Protein AF-A0A0E9LQ39-F1 (afdb_monomer_lite)

Radius of gyration: 13.95 Å; chains: 1; bounding box: 35×28×38 Å

pLDDT: mean 94.81, std 2.95, range [77.19, 97.75]

Sequence (91 aa):
MILVELKGTNIEHAAGQLAATKYNRPEYQEIKGLINANASGQLTELAFIISSAMPSRTVTRRLEDQNNIRIKGILHSTATTPIPDLRSNLR

Foldseek 3Di:
DEAEAEEEAPCLCRLQVSLCLVPPNVVSVVVVVVDVVPDPDDDDYAYEYEYQDDDDPVSQVVSCVVSVHDHLYYHYDDPPGDGDDCVVSPD

Organism: NCBI:txid1236989

Secondary structure (DSSP, 8-state):
-EEEEEESS--TTHHHHHHHHHHH-HHHHHHHHHHHHHSSS----EEEEEES----HHHHHHHHHHHT---SEEEE--TTSPPPPGGGG--

Structure (mmCIF, N/CA/C/O backbone):
data_AF-A0A0E9LQ39-F1
#
_entry.id   AF-A0A0E9LQ39-F1
#
loop_
_atom_site.group_PDB
_atom_site.id
_atom_site.type_symbol
_atom_site.label_atom_id
_atom_site.label_alt_id
_atom_site.label_comp_id
_atom_site.label_asym_id
_atom_site.label_entity_id
_atom_site.label_seq_id
_atom_site.pdbx_PDB_ins_code
_atom_site.Cartn_x
_atom_site.Cartn_y
_atom_site.Cartn_z
_atom_site.occupancy
_atom_site.B_iso_or_equiv
_atom_site.auth_seq_id
_atom_site.auth_comp_id
_atom_site.auth_asym_id
_atom_site.auth_atom_id
_atom_site.pdbx_PDB_model_num
ATOM 1 N N . MET A 1 1 ? -10.112 -0.754 6.234 1.00 92.00 1 MET A N 1
ATOM 2 C CA . MET A 1 1 ? -9.796 0.356 5.312 1.00 92.00 1 MET A CA 1
ATOM 3 C C . MET A 1 1 ? -8.585 -0.020 4.476 1.00 92.00 1 MET A C 1
ATOM 5 O O . MET A 1 1 ? -7.676 -0.649 5.008 1.00 92.00 1 MET A O 1
ATOM 9 N N . ILE A 1 2 ? -8.588 0.304 3.183 1.00 95.25 2 ILE A N 1
ATOM 10 C CA . ILE A 1 2 ? -7.499 -0.047 2.265 1.00 95.25 2 ILE A CA 1
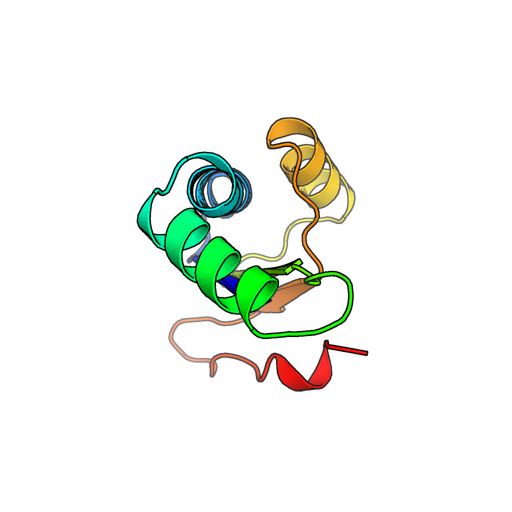ATOM 11 C C . ILE A 1 2 ? -6.925 1.242 1.677 1.00 95.25 2 ILE A C 1
ATOM 13 O O . ILE A 1 2 ? -7.669 2.044 1.119 1.00 95.25 2 ILE A O 1
ATOM 17 N N . LEU A 1 3 ? -5.614 1.419 1.807 1.00 96.56 3 LEU A N 1
ATOM 18 C CA . LEU A 1 3 ? -4.830 2.443 1.129 1.00 96.56 3 LEU A CA 1
ATOM 19 C C . LEU A 1 3 ? -4.171 1.826 -0.103 1.00 96.56 3 LEU A C 1
ATOM 21 O O . LEU A 1 3 ? -3.575 0.752 -0.013 1.00 96.56 3 LEU A O 1
ATOM 25 N N . VAL A 1 4 ? -4.272 2.504 -1.242 1.00 97.00 4 VAL A N 1
ATOM 26 C CA . VAL A 1 4 ? -3.714 2.037 -2.514 1.00 97.00 4 VAL A CA 1
ATOM 27 C C . VAL A 1 4 ? -2.931 3.172 -3.147 1.00 97.00 4 VAL A C 1
ATOM 29 O O . VAL A 1 4 ? -3.483 4.248 -3.357 1.00 97.00 4 VAL A O 1
ATOM 32 N N . GLU A 1 5 ? -1.667 2.917 -3.468 1.00 97.12 5 GLU A N 1
ATOM 33 C CA . GLU A 1 5 ? -0.820 3.842 -4.221 1.00 97.12 5 GLU A CA 1
ATOM 34 C C . GLU A 1 5 ? -0.546 3.272 -5.616 1.00 97.12 5 GLU A C 1
ATOM 36 O O . GLU A 1 5 ? -0.110 2.125 -5.751 1.00 97.12 5 GLU A O 1
ATOM 41 N N . LEU A 1 6 ? -0.795 4.072 -6.654 1.00 95.94 6 LEU A N 1
ATOM 42 C CA . LEU A 1 6 ? -0.536 3.703 -8.046 1.00 95.94 6 LEU A CA 1
ATOM 43 C C . LEU A 1 6 ? 0.787 4.320 -8.503 1.00 95.94 6 LEU A C 1
ATOM 45 O O . LEU A 1 6 ? 0.977 5.535 -8.422 1.00 95.94 6 LEU A O 1
ATOM 49 N N . LYS A 1 7 ? 1.699 3.496 -9.024 1.00 94.62 7 LYS A N 1
ATOM 50 C CA . LYS A 1 7 ? 3.004 3.943 -9.521 1.00 94.62 7 LYS A CA 1
ATOM 51 C C . LYS A 1 7 ? 3.355 3.382 -10.885 1.00 94.62 7 LYS A C 1
ATOM 53 O O . LYS A 1 7 ? 3.020 2.260 -11.232 1.00 94.62 7 LYS A O 1
ATOM 58 N N . GLY A 1 8 ? 4.134 4.160 -11.631 1.00 91.38 8 GLY A N 1
ATOM 59 C CA . GLY A 1 8 ? 4.989 3.617 -12.683 1.00 91.38 8 GLY A CA 1
ATOM 60 C C . GLY A 1 8 ? 6.197 2.912 -12.062 1.00 91.38 8 GLY A C 1
ATOM 61 O O . GLY A 1 8 ? 6.069 2.171 -11.091 1.00 91.38 8 GLY A O 1
ATOM 62 N N . THR A 1 9 ? 7.391 3.197 -12.571 1.00 90.75 9 THR A N 1
ATOM 63 C CA . THR A 1 9 ? 8.637 2.563 -12.111 1.00 90.75 9 THR A CA 1
ATOM 64 C C . THR A 1 9 ? 9.170 3.112 -10.785 1.00 90.75 9 THR A C 1
ATOM 66 O O . THR A 1 9 ? 9.958 2.447 -10.116 1.00 90.75 9 THR A O 1
ATOM 69 N N . ASN A 1 10 ? 8.748 4.313 -10.381 1.00 89.81 10 ASN A N 1
ATOM 70 C CA . ASN A 1 10 ? 9.274 4.994 -9.199 1.00 89.81 10 ASN A CA 1
ATOM 71 C C . ASN A 1 10 ? 8.559 4.554 -7.908 1.00 89.81 10 ASN A C 1
ATOM 73 O O . ASN A 1 10 ? 7.703 5.264 -7.372 1.00 89.81 10 ASN A O 1
ATOM 77 N N . ILE A 1 11 ? 8.899 3.357 -7.426 1.00 90.06 11 ILE A N 1
ATOM 78 C CA . ILE A 1 11 ? 8.299 2.786 -6.215 1.00 90.06 11 ILE A CA 1
ATOM 79 C C . ILE A 1 11 ? 8.892 3.339 -4.911 1.00 90.06 11 ILE A C 1
ATOM 81 O O . ILE A 1 11 ? 8.293 3.187 -3.849 1.00 90.06 11 ILE A O 1
ATOM 85 N N . GLU A 1 12 ? 10.038 4.018 -4.975 1.00 88.69 12 GLU A N 1
ATOM 86 C CA . GLU A 1 12 ? 10.768 4.486 -3.791 1.00 88.69 12 GLU A CA 1
ATOM 87 C C . GLU A 1 12 ? 9.959 5.490 -2.957 1.00 88.69 12 GLU A C 1
ATOM 89 O O . GLU A 1 12 ? 10.024 5.475 -1.730 1.00 88.69 12 GLU A O 1
ATOM 94 N N . HIS A 1 13 ? 9.119 6.304 -3.602 1.00 93.69 13 HIS A N 1
ATOM 95 C CA . HIS A 1 13 ? 8.244 7.253 -2.903 1.00 93.69 13 HIS A CA 1
ATOM 96 C C . HIS A 1 13 ? 6.886 6.672 -2.497 1.00 93.69 13 HIS A C 1
ATOM 98 O O . HIS A 1 13 ? 6.147 7.323 -1.758 1.00 93.69 13 HIS A O 1
ATOM 104 N N . ALA A 1 14 ? 6.533 5.468 -2.959 1.00 95.88 14 ALA A N 1
ATOM 105 C CA . ALA A 1 14 ? 5.192 4.920 -2.765 1.00 95.88 14 ALA A CA 1
ATOM 106 C C . ALA A 1 14 ? 4.879 4.687 -1.280 1.00 95.88 14 ALA A C 1
ATOM 108 O O . ALA A 1 14 ? 3.838 5.112 -0.781 1.00 95.88 14 ALA A O 1
ATOM 109 N N . ALA A 1 15 ? 5.817 4.076 -0.549 1.00 95.62 15 ALA A N 1
ATOM 110 C CA . ALA A 1 15 ? 5.675 3.847 0.887 1.00 95.62 15 ALA A CA 1
ATOM 111 C C . ALA A 1 15 ? 5.544 5.165 1.670 1.00 95.62 15 ALA A C 1
ATOM 113 O O . ALA A 1 15 ? 4.721 5.260 2.579 1.00 95.62 15 ALA A O 1
ATOM 114 N N . GLY A 1 16 ? 6.297 6.198 1.280 1.00 96.38 16 GLY A N 1
ATOM 115 C CA . GLY A 1 16 ? 6.233 7.518 1.908 1.00 96.38 16 GLY A CA 1
ATOM 116 C C . GLY A 1 16 ? 4.912 8.240 1.672 1.00 96.38 16 GLY A C 1
ATOM 117 O O . GLY A 1 16 ? 4.391 8.872 2.583 1.00 96.38 16 GLY A O 1
ATOM 118 N N . GLN A 1 17 ? 4.309 8.103 0.493 1.00 97.00 17 GLN A N 1
ATOM 119 C CA . GLN A 1 17 ? 3.000 8.701 0.206 1.00 97.00 17 GLN A CA 1
ATOM 120 C C . GLN A 1 17 ? 1.855 7.976 0.912 1.00 97.00 17 GLN A C 1
ATOM 122 O O . GLN A 1 17 ? 0.939 8.621 1.433 1.00 97.00 17 GLN A O 1
ATOM 127 N N . LEU A 1 18 ? 1.941 6.647 1.015 1.00 97.25 18 LEU A N 1
ATOM 128 C CA . LEU A 1 18 ? 1.035 5.869 1.854 1.00 97.25 18 LEU A CA 1
ATOM 129 C C . LEU A 1 18 ? 1.158 6.289 3.324 1.00 97.25 18 LEU A C 1
ATOM 131 O O . LEU A 1 18 ? 0.141 6.506 3.978 1.00 97.25 18 LEU A O 1
ATOM 135 N N . ALA A 1 19 ? 2.381 6.461 3.831 1.00 97.06 19 ALA A N 1
ATOM 136 C CA . ALA A 1 19 ? 2.626 6.932 5.192 1.00 97.06 19 ALA A CA 1
ATOM 137 C C . ALA A 1 19 ? 2.111 8.363 5.409 1.00 97.06 19 ALA A C 1
ATOM 139 O O . ALA A 1 19 ? 1.403 8.615 6.381 1.00 97.06 19 ALA A O 1
ATOM 140 N N . ALA A 1 20 ? 2.376 9.284 4.480 1.00 97.25 20 ALA A N 1
ATOM 141 C CA . ALA A 1 20 ? 1.861 10.650 4.536 1.00 97.25 20 ALA A CA 1
ATOM 142 C C . ALA A 1 20 ? 0.326 10.671 4.565 1.00 97.25 20 ALA A C 1
ATOM 144 O O . ALA A 1 20 ? -0.265 11.395 5.361 1.00 97.25 20 ALA A O 1
ATOM 145 N N . THR A 1 21 ? -0.329 9.822 3.769 1.00 96.62 21 THR A N 1
ATOM 146 C CA . THR A 1 21 ? -1.790 9.673 3.815 1.00 96.62 21 THR A CA 1
ATOM 147 C C . THR A 1 21 ? -2.245 9.108 5.159 1.00 96.62 21 THR A C 1
ATOM 149 O O . THR A 1 21 ? -3.145 9.656 5.789 1.00 96.62 21 THR A O 1
ATOM 152 N N . LYS A 1 22 ? -1.596 8.041 5.633 1.00 95.88 22 LYS A N 1
ATOM 153 C CA . LYS A 1 22 ? -1.971 7.348 6.868 1.00 95.88 22 LYS A CA 1
ATOM 154 C C . LYS A 1 22 ? -1.802 8.206 8.123 1.00 95.88 22 LYS A C 1
ATOM 156 O O . LYS A 1 22 ? -2.595 8.057 9.052 1.00 95.88 22 LYS A O 1
ATOM 161 N N . TYR A 1 23 ? -0.770 9.045 8.171 1.00 95.81 23 TYR A N 1
ATOM 162 C CA . TYR A 1 23 ? -0.365 9.768 9.380 1.00 95.81 23 TYR A CA 1
ATOM 163 C C . TYR A 1 23 ? -0.681 11.261 9.336 1.00 95.81 23 TYR A C 1
ATOM 165 O O . TYR A 1 23 ? -1.035 11.822 10.366 1.00 95.81 23 TYR A O 1
ATOM 173 N N . ASN A 1 24 ? -0.615 11.894 8.162 1.00 96.31 24 ASN A N 1
ATOM 174 C CA . ASN A 1 24 ? -0.630 13.356 8.069 1.00 96.31 24 ASN A CA 1
ATOM 175 C C . ASN A 1 24 ? -1.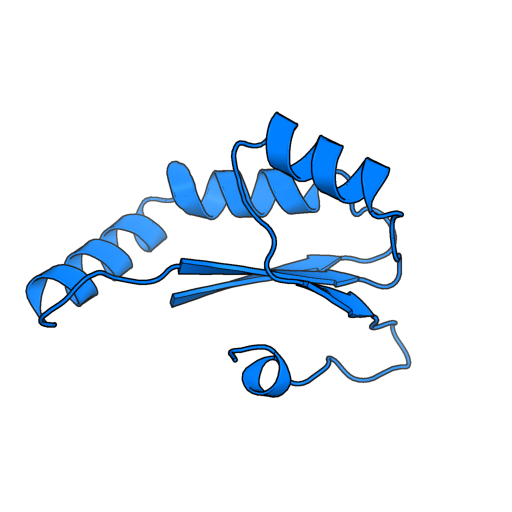873 13.914 7.372 1.00 96.31 24 ASN A C 1
ATOM 177 O O . ASN A 1 24 ? -2.103 15.117 7.449 1.00 96.31 24 ASN A O 1
ATOM 181 N N . ARG A 1 25 ? -2.667 13.087 6.677 1.00 96.81 25 ARG A N 1
ATOM 182 C CA . ARG A 1 25 ? -3.824 13.567 5.913 1.00 96.81 25 ARG A CA 1
ATOM 183 C C . ARG A 1 25 ? -5.065 13.722 6.807 1.00 96.81 25 ARG A C 1
ATOM 185 O O . ARG A 1 25 ? -5.581 12.700 7.270 1.00 96.81 25 ARG A O 1
ATOM 192 N N . PRO A 1 26 ? -5.578 14.948 7.034 1.00 97.06 26 PRO A N 1
ATOM 193 C CA . PRO A 1 26 ? -6.699 15.170 7.947 1.00 97.06 26 PRO A CA 1
ATOM 194 C C . PRO A 1 26 ? -7.977 14.446 7.521 1.00 97.06 26 PRO A C 1
ATOM 196 O O . PRO A 1 26 ? -8.624 13.820 8.354 1.00 97.06 26 PRO A O 1
ATOM 199 N N . GLU A 1 27 ? -8.293 14.431 6.224 1.00 96.75 27 GLU A N 1
ATOM 200 C CA . GLU A 1 27 ? -9.508 13.787 5.705 1.00 96.75 27 GLU A CA 1
ATOM 201 C C . GLU A 1 27 ? -9.478 12.269 5.927 1.00 96.75 27 GLU A C 1
ATOM 203 O O . GLU A 1 27 ? -10.499 11.632 6.178 1.00 96.75 27 GLU A O 1
ATOM 208 N N . TYR A 1 28 ? -8.283 11.670 5.886 1.00 96.00 28 TYR A N 1
ATOM 209 C CA . TYR A 1 28 ? -8.110 10.257 6.209 1.00 96.00 28 TYR A CA 1
ATOM 210 C C . TYR A 1 28 ? -8.382 9.993 7.698 1.00 96.00 28 TYR A C 1
ATOM 212 O O . TYR A 1 28 ? -9.057 9.018 8.030 1.00 96.00 28 TYR A O 1
ATOM 220 N 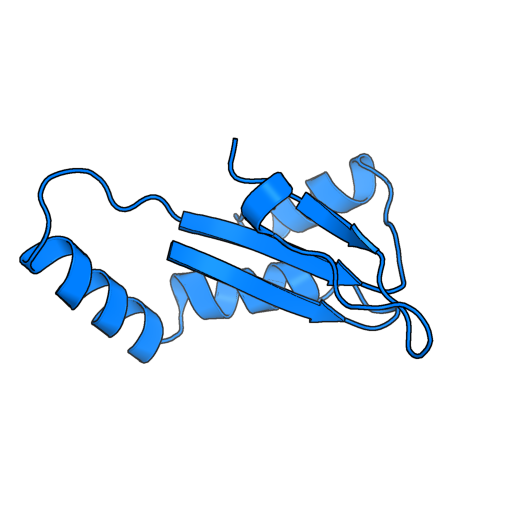N . GLN A 1 29 ? -7.918 10.872 8.597 1.00 95.88 29 GLN A N 1
ATOM 221 C CA . GLN A 1 29 ? -8.215 10.750 10.031 1.00 95.88 29 GLN A CA 1
ATOM 222 C C . GLN A 1 29 ? -9.698 10.953 10.331 1.00 95.88 29 GLN A C 1
ATOM 224 O O . GLN A 1 29 ? -10.248 10.236 11.164 1.00 95.88 29 GLN A O 1
ATOM 229 N N . GLU A 1 30 ? -10.355 11.880 9.637 1.00 96.75 30 GLU A N 1
ATOM 230 C CA . GLU A 1 30 ? -11.789 12.123 9.781 1.00 96.75 30 GLU A CA 1
ATOM 231 C C . GLU A 1 30 ? -12.598 10.870 9.426 1.00 96.75 30 GLU A C 1
ATOM 233 O O . GLU A 1 30 ? -13.397 10.397 10.235 1.00 96.75 30 GLU A O 1
ATOM 238 N N . ILE A 1 31 ? -12.318 10.249 8.274 1.00 95.31 31 ILE A N 1
ATOM 239 C CA . ILE A 1 31 ? -12.976 9.001 7.858 1.00 95.31 31 ILE A CA 1
ATOM 240 C C . ILE A 1 31 ? -12.739 7.886 8.884 1.00 95.31 31 ILE A C 1
ATOM 242 O O . ILE A 1 31 ? -13.669 7.157 9.236 1.00 95.31 31 ILE A O 1
ATOM 246 N N . LYS A 1 32 ? -11.512 7.754 9.405 1.00 95.00 32 LYS A N 1
ATOM 247 C CA . LYS A 1 32 ? -11.211 6.787 10.472 1.00 95.00 32 LYS A CA 1
ATOM 248 C C . LYS A 1 32 ? -12.015 7.059 11.735 1.00 95.00 32 LYS A C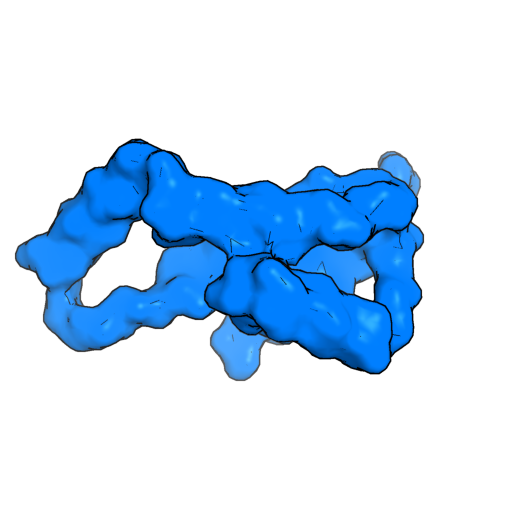 1
ATOM 250 O O . LYS A 1 32 ? -12.524 6.113 12.332 1.00 95.00 32 LYS A O 1
ATOM 255 N N . GLY A 1 33 ? -12.122 8.324 12.132 1.00 94.56 33 GLY A N 1
ATOM 256 C CA . GLY A 1 33 ? -12.918 8.758 13.276 1.00 94.56 33 GLY A CA 1
ATOM 257 C C . GLY A 1 33 ? -14.382 8.364 13.115 1.00 94.56 33 GLY A C 1
ATOM 258 O O . GLY A 1 33 ? -14.941 7.726 14.004 1.00 94.56 33 GLY A O 1
ATOM 259 N N . LEU A 1 34 ? -14.968 8.640 11.947 1.00 95.19 34 LEU A N 1
ATOM 260 C CA . LEU A 1 34 ? -16.344 8.262 11.628 1.00 95.19 34 LEU A CA 1
ATOM 261 C C . LEU A 1 34 ? -16.551 6.744 11.678 1.00 95.19 34 LEU A C 1
ATOM 263 O O . LEU A 1 34 ? -17.522 6.286 12.274 1.00 95.19 34 LEU A O 1
ATOM 267 N N . ILE A 1 35 ? -15.643 5.948 11.109 1.00 94.56 35 ILE A N 1
ATOM 268 C CA . ILE A 1 35 ? -15.766 4.482 11.144 1.00 94.56 35 ILE A CA 1
ATOM 269 C C . ILE A 1 35 ? -15.656 3.960 12.581 1.00 94.56 35 ILE A C 1
ATOM 271 O O . ILE A 1 35 ? -16.499 3.176 13.007 1.00 94.56 35 ILE A O 1
ATOM 275 N N . ASN A 1 36 ? -14.657 4.415 13.342 1.00 94.25 36 ASN A N 1
ATOM 276 C CA . ASN A 1 36 ? -14.451 3.980 14.726 1.00 94.25 36 ASN A CA 1
ATOM 277 C C . ASN A 1 36 ? -15.613 4.373 15.651 1.00 94.25 36 ASN A C 1
ATOM 279 O O . ASN A 1 36 ? -15.902 3.650 16.597 1.00 94.25 36 ASN A O 1
ATOM 283 N N . ALA A 1 37 ? -16.283 5.498 15.389 1.00 94.69 37 ALA A N 1
ATOM 284 C CA . ALA A 1 37 ? -17.442 5.929 16.168 1.00 94.69 37 ALA A CA 1
ATOM 285 C C . ALA A 1 37 ? -18.707 5.098 15.885 1.00 94.69 37 ALA A C 1
ATOM 287 O O . ALA A 1 37 ? -19.592 5.031 16.733 1.00 94.69 37 ALA A O 1
ATOM 288 N N . ASN A 1 38 ? -18.805 4.478 14.703 1.00 94.50 38 ASN A N 1
ATOM 289 C CA . ASN A 1 38 ? -20.025 3.814 14.229 1.00 94.50 38 ASN A CA 1
ATOM 290 C C . ASN A 1 38 ? -19.905 2.284 14.112 1.00 94.50 38 ASN A C 1
ATOM 292 O O . ASN A 1 38 ? -20.890 1.622 13.787 1.00 94.50 38 ASN A O 1
ATOM 296 N N . ALA A 1 39 ? -18.728 1.704 14.360 1.00 92.31 39 ALA A N 1
ATOM 297 C CA . ALA A 1 39 ? -18.489 0.267 14.257 1.00 92.31 39 ALA A CA 1
ATOM 298 C C . ALA A 1 39 ? -17.865 -0.298 15.539 1.00 92.31 39 ALA A C 1
ATOM 300 O O . ALA A 1 39 ? -16.991 0.309 16.151 1.00 92.31 39 ALA A O 1
ATOM 301 N N . SER A 1 40 ? -18.280 -1.506 15.923 1.00 89.12 40 SER A N 1
ATOM 302 C CA . SER A 1 40 ? -17.627 -2.267 16.989 1.00 89.12 40 SER A CA 1
ATOM 303 C C . SER A 1 40 ? -16.376 -2.978 16.465 1.00 89.12 40 SER A C 1
ATOM 305 O O . SER A 1 40 ? -16.424 -3.611 15.409 1.00 89.12 40 SER A O 1
ATOM 307 N N . GLY A 1 41 ? -15.292 -2.959 17.240 1.00 90.31 41 GLY A N 1
ATOM 308 C CA . GLY A 1 41 ? -14.045 -3.663 16.927 1.00 90.31 41 GLY A CA 1
ATOM 309 C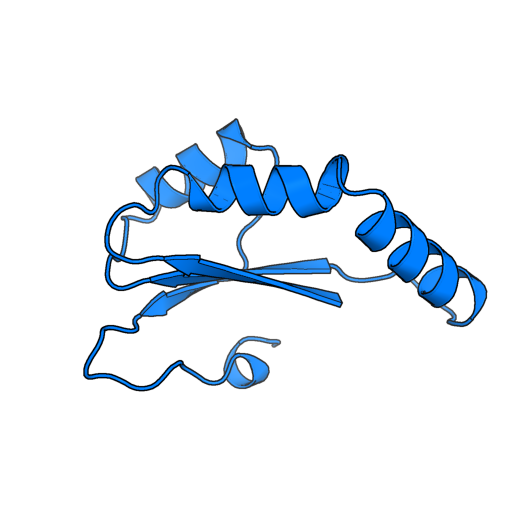 C . GLY A 1 41 ? -12.915 -2.735 16.480 1.00 90.31 41 GLY A C 1
ATOM 310 O O . GLY A 1 41 ? -13.050 -1.515 16.470 1.00 90.31 41 GLY A O 1
ATOM 311 N N . GLN A 1 42 ? -11.765 -3.322 16.143 1.00 89.56 42 GLN A N 1
ATOM 312 C CA . GLN A 1 42 ? -10.586 -2.564 15.727 1.00 89.56 42 GLN A CA 1
ATOM 313 C C . GLN A 1 42 ? -10.598 -2.322 14.214 1.00 89.56 42 GLN A C 1
ATOM 315 O O . GLN A 1 42 ? -10.645 -3.265 13.419 1.00 89.56 42 GLN A O 1
ATOM 320 N N . LEU A 1 43 ? -10.477 -1.057 13.803 1.00 92.12 43 LEU A N 1
ATOM 321 C CA . LEU A 1 43 ? -10.290 -0.714 12.398 1.00 92.12 43 LEU A CA 1
ATOM 322 C C . LEU A 1 43 ? -8.976 -1.303 11.871 1.00 92.12 43 LEU A C 1
ATOM 324 O O . LEU A 1 43 ? -7.885 -0.888 12.257 1.00 92.12 43 LEU A O 1
ATOM 328 N N . THR A 1 44 ? -9.091 -2.251 10.943 1.00 92.31 44 THR A N 1
ATOM 329 C CA . THR A 1 44 ? -7.938 -2.807 10.227 1.00 92.31 44 THR A CA 1
ATOM 330 C C . THR A 1 44 ? -7.582 -1.920 9.039 1.00 92.31 44 THR A C 1
ATOM 332 O O . THR A 1 44 ? -8.443 -1.593 8.217 1.00 92.31 44 THR A O 1
ATOM 335 N N . GLU A 1 45 ? -6.307 -1.563 8.918 1.00 94.38 45 GLU A N 1
ATOM 336 C CA . GLU A 1 45 ? -5.764 -0.774 7.811 1.00 94.38 45 GLU A CA 1
ATOM 337 C C . GLU A 1 45 ? -4.782 -1.623 7.001 1.00 94.38 45 GLU A C 1
ATOM 339 O O . GLU A 1 45 ? -3.823 -2.160 7.554 1.00 94.38 45 GLU A O 1
ATOM 344 N N . LEU A 1 46 ? -5.003 -1.728 5.692 1.00 96.56 46 LEU A N 1
ATOM 345 C CA . LEU A 1 46 ? -4.119 -2.440 4.768 1.00 96.56 46 LEU A CA 1
ATOM 346 C C . LEU A 1 46 ? -3.580 -1.467 3.725 1.00 96.56 46 LEU A C 1
ATOM 348 O O . LEU A 1 46 ? -4.337 -0.646 3.214 1.00 96.56 46 LEU A O 1
ATOM 352 N N . ALA A 1 47 ? -2.298 -1.574 3.387 1.00 97.31 47 ALA A N 1
ATOM 353 C CA . ALA A 1 47 ? -1.679 -0.756 2.352 1.00 97.31 47 ALA A CA 1
ATOM 354 C C . ALA A 1 47 ? -1.215 -1.626 1.180 1.00 97.31 47 ALA A C 1
ATOM 356 O O . ALA A 1 47 ? -0.557 -2.645 1.387 1.00 97.31 47 ALA A O 1
ATOM 357 N N . PHE A 1 48 ? -1.539 -1.215 -0.040 1.00 97.75 48 PHE A N 1
ATOM 358 C CA . PHE A 1 48 ? -1.110 -1.861 -1.274 1.00 97.75 48 PHE A CA 1
ATOM 359 C C . PHE A 1 48 ? -0.422 -0.8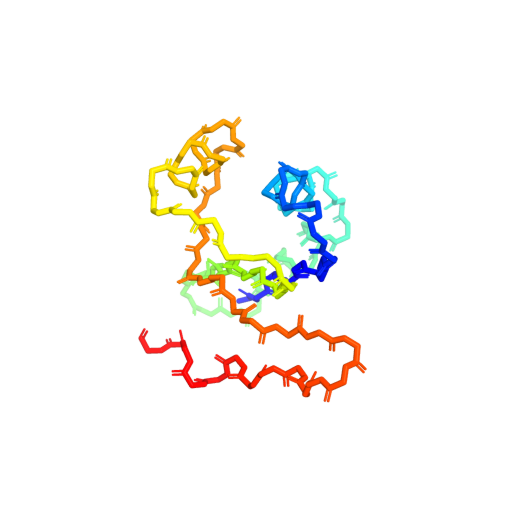53 -2.185 1.00 97.75 48 PHE A C 1
ATOM 361 O O . PHE A 1 48 ? -0.770 0.328 -2.209 1.00 97.75 48 PHE A O 1
ATOM 368 N N . ILE A 1 49 ? 0.528 -1.346 -2.970 1.00 97.56 49 ILE A N 1
ATOM 369 C CA . ILE A 1 49 ? 1.105 -0.599 -4.085 1.00 97.56 49 ILE A CA 1
ATOM 370 C C . ILE A 1 49 ? 0.786 -1.364 -5.361 1.00 97.56 49 ILE A C 1
ATOM 372 O O . ILE A 1 49 ? 0.963 -2.579 -5.416 1.00 97.56 49 ILE A O 1
ATOM 376 N N . ILE A 1 50 ? 0.336 -0.656 -6.388 1.00 97.25 50 ILE A N 1
ATOM 377 C CA . ILE A 1 50 ? 0.169 -1.211 -7.728 1.00 97.25 50 ILE A CA 1
ATOM 378 C C . ILE A 1 50 ? 1.186 -0.514 -8.624 1.00 97.25 50 ILE A C 1
ATOM 380 O O . ILE A 1 50 ? 1.165 0.712 -8.740 1.00 97.25 50 ILE A O 1
ATOM 384 N N . SER A 1 51 ? 2.116 -1.277 -9.197 1.00 96.94 51 SER A N 1
ATOM 385 C CA . SER A 1 51 ? 3.270 -0.716 -9.899 1.00 96.94 51 SER A CA 1
ATOM 386 C C . SER A 1 51 ? 3.717 -1.541 -11.100 1.00 96.94 51 SER A C 1
ATOM 388 O O . SER A 1 51 ? 3.583 -2.764 -11.127 1.00 96.94 51 SER A O 1
ATOM 390 N N . SER A 1 52 ? 4.314 -0.873 -12.089 1.00 96.19 52 SER A N 1
ATOM 391 C CA . SER A 1 52 ? 5.022 -1.560 -13.173 1.00 96.19 52 SER A CA 1
ATOM 392 C C . SER A 1 52 ? 6.381 -2.113 -12.734 1.00 96.19 52 SER A C 1
ATOM 394 O O . SER A 1 52 ? 6.920 -2.994 -13.402 1.00 96.19 52 SER A O 1
ATOM 396 N N . ALA A 1 53 ? 6.921 -1.650 -11.602 1.00 94.94 53 ALA A N 1
ATOM 397 C CA . ALA A 1 53 ? 8.133 -2.171 -10.986 1.00 94.94 53 ALA A CA 1
ATOM 398 C C . ALA A 1 53 ? 7.807 -3.128 -9.831 1.00 94.94 53 ALA A C 1
ATOM 400 O O . ALA A 1 53 ? 6.919 -2.881 -9.019 1.00 94.94 53 ALA A O 1
ATOM 401 N N . MET A 1 54 ? 8.587 -4.205 -9.729 1.00 95.06 54 MET A N 1
ATOM 402 C CA . MET A 1 54 ? 8.485 -5.191 -8.653 1.00 95.06 54 MET A CA 1
ATOM 403 C C . MET A 1 54 ? 9.808 -5.220 -7.880 1.00 95.06 54 MET A C 1
ATOM 405 O O . MET A 1 54 ? 10.746 -5.902 -8.301 1.00 95.06 54 MET A O 1
ATOM 409 N N . PRO A 1 55 ? 9.944 -4.449 -6.786 1.00 94.62 55 PRO A N 1
ATOM 410 C CA . PRO A 1 55 ? 11.163 -4.447 -5.995 1.00 94.62 55 PRO A CA 1
ATOM 411 C C . PRO A 1 55 ? 11.350 -5.795 -5.301 1.00 94.62 55 PRO A C 1
ATOM 413 O O . PRO A 1 55 ? 10.397 -6.517 -5.003 1.00 94.62 55 PRO A O 1
ATOM 416 N N . SER A 1 56 ? 12.601 -6.117 -4.976 1.00 96.00 56 SER A N 1
ATOM 417 C CA . SER A 1 56 ? 12.886 -7.288 -4.152 1.00 96.00 56 SER A CA 1
ATOM 418 C C . SER A 1 56 ? 12.272 -7.141 -2.756 1.00 96.00 56 SER A C 1
ATOM 420 O O . SER A 1 56 ? 11.977 -6.040 -2.275 1.00 96.00 56 SER A O 1
ATOM 422 N N . ARG A 1 57 ? 12.134 -8.264 -2.046 1.00 95.44 57 ARG A N 1
ATOM 423 C CA . ARG A 1 57 ? 11.649 -8.268 -0.660 1.00 95.44 57 ARG A CA 1
ATOM 424 C C . ARG A 1 57 ? 12.532 -7.430 0.270 1.00 95.44 57 ARG A C 1
ATOM 426 O O . ARG A 1 57 ? 12.012 -6.762 1.157 1.00 95.44 57 ARG A O 1
ATOM 433 N N . THR A 1 58 ? 13.848 -7.429 0.050 1.00 96.88 58 THR A N 1
ATOM 434 C CA . THR A 1 58 ? 14.802 -6.618 0.822 1.00 96.88 58 THR A CA 1
ATOM 435 C C . THR A 1 58 ? 14.552 -5.126 0.627 1.00 96.88 58 THR A C 1
ATOM 437 O O . THR A 1 58 ? 14.481 -4.386 1.605 1.00 96.88 58 THR A O 1
ATOM 440 N N . VAL A 1 59 ? 14.361 -4.688 -0.623 1.00 95.94 59 VAL A N 1
ATOM 441 C CA . VAL A 1 59 ? 14.038 -3.286 -0.932 1.00 95.94 59 VAL A CA 1
ATOM 442 C C . VAL A 1 59 ? 12.683 -2.910 -0.341 1.00 95.94 59 VAL A C 1
ATOM 444 O O . VAL A 1 59 ? 12.575 -1.880 0.315 1.00 95.94 59 VAL A O 1
ATOM 447 N N . THR A 1 60 ? 11.677 -3.774 -0.495 1.00 96.56 60 THR A N 1
ATOM 448 C CA . THR A 1 60 ? 10.338 -3.562 0.076 1.00 96.56 60 THR A CA 1
ATOM 449 C C . THR A 1 60 ? 10.409 -3.352 1.585 1.00 96.56 60 THR A C 1
ATOM 451 O O . THR A 1 60 ? 9.910 -2.351 2.086 1.00 96.56 60 THR A O 1
ATOM 454 N N . ARG A 1 61 ? 11.108 -4.237 2.306 1.00 97.31 61 ARG A N 1
ATOM 455 C CA . ARG A 1 61 ? 11.277 -4.130 3.759 1.00 97.31 61 ARG A CA 1
ATOM 456 C C . ARG A 1 61 ? 12.000 -2.845 4.165 1.00 97.31 61 ARG A C 1
ATOM 458 O O . ARG A 1 61 ? 11.588 -2.196 5.118 1.00 97.31 61 ARG A O 1
ATOM 465 N N . ARG A 1 62 ? 13.030 -2.438 3.415 1.00 97.31 62 ARG A N 1
ATOM 466 C CA . ARG A 1 62 ? 13.716 -1.159 3.649 1.00 97.31 62 ARG A CA 1
ATOM 467 C C . ARG A 1 62 ? 12.750 0.023 3.534 1.00 97.31 62 ARG A C 1
ATOM 469 O O . ARG A 1 62 ? 12.765 0.891 4.398 1.00 97.31 62 ARG A O 1
ATOM 476 N N . LEU A 1 63 ? 11.919 0.051 2.490 1.00 95.69 63 LEU A N 1
ATOM 477 C CA . LEU A 1 63 ? 10.938 1.119 2.268 1.00 95.69 63 LEU A CA 1
ATOM 478 C C . LEU A 1 63 ? 9.867 1.151 3.365 1.00 95.69 63 LEU A C 1
ATOM 480 O O . LEU A 1 63 ? 9.499 2.228 3.828 1.00 95.69 63 LEU A O 1
ATOM 484 N N . GLU A 1 64 ? 9.386 -0.014 3.798 1.00 97.25 64 GLU A N 1
ATOM 485 C CA . GLU A 1 64 ? 8.466 -0.143 4.932 1.00 97.25 64 GLU A CA 1
ATOM 486 C C . GLU A 1 64 ? 9.055 0.440 6.218 1.00 97.25 64 GLU A C 1
ATOM 488 O O . GLU A 1 64 ? 8.427 1.282 6.863 1.00 97.25 64 GLU A O 1
ATOM 493 N N . ASP A 1 65 ? 10.273 0.019 6.567 1.00 97.75 65 ASP A N 1
ATOM 494 C CA . ASP A 1 65 ? 10.935 0.410 7.810 1.00 97.75 65 ASP A CA 1
ATOM 495 C C . ASP A 1 65 ? 11.262 1.918 7.813 1.00 97.75 65 ASP A C 1
ATOM 497 O O . ASP A 1 65 ? 11.041 2.592 8.817 1.00 97.75 65 ASP A O 1
ATOM 501 N N . GLN A 1 66 ? 11.690 2.483 6.676 1.00 97.19 66 GLN A N 1
ATOM 502 C CA . GLN A 1 66 ? 11.962 3.923 6.525 1.00 97.19 66 GLN A CA 1
ATOM 503 C C . GLN A 1 66 ? 10.724 4.809 6.712 1.00 97.19 66 GLN A C 1
ATOM 505 O O . GLN A 1 66 ? 10.849 5.947 7.157 1.00 97.19 66 GLN A O 1
ATOM 510 N N . ASN A 1 67 ? 9.540 4.307 6.357 1.00 96.81 67 ASN A N 1
ATOM 511 C CA . ASN A 1 67 ? 8.295 5.078 6.371 1.00 96.81 67 ASN A CA 1
ATOM 512 C C . ASN A 1 67 ? 7.343 4.652 7.499 1.00 96.81 67 ASN A C 1
ATOM 514 O O . ASN A 1 67 ? 6.209 5.129 7.565 1.00 96.81 67 ASN A O 1
ATOM 518 N N . ASN A 1 68 ? 7.792 3.746 8.376 1.00 96.50 68 ASN A N 1
ATOM 519 C CA . ASN A 1 68 ? 7.007 3.158 9.458 1.00 96.50 68 ASN A CA 1
ATOM 520 C C . ASN A 1 68 ? 5.619 2.677 8.987 1.00 96.50 68 ASN A C 1
ATOM 522 O O . ASN A 1 68 ? 4.587 2.991 9.581 1.00 96.50 68 ASN A O 1
ATOM 526 N N . ILE A 1 69 ? 5.573 1.946 7.874 1.00 96.31 69 ILE A N 1
ATOM 527 C CA . ILE A 1 69 ? 4.342 1.388 7.305 1.00 96.31 69 ILE A CA 1
ATOM 528 C C . ILE A 1 69 ? 4.573 -0.063 6.898 1.00 96.31 69 ILE A C 1
ATOM 530 O O . ILE A 1 69 ? 5.695 -0.461 6.615 1.00 96.31 69 ILE A O 1
ATOM 534 N N . ARG A 1 70 ? 3.511 -0.867 6.858 1.00 96.06 70 ARG A N 1
ATOM 535 C CA . ARG A 1 70 ? 3.550 -2.226 6.311 1.00 96.06 70 ARG A CA 1
ATOM 536 C C . ARG A 1 70 ? 2.703 -2.296 5.055 1.00 96.06 70 ARG A C 1
ATOM 538 O O . ARG A 1 70 ? 1.556 -1.850 5.057 1.00 96.06 70 ARG A O 1
ATOM 545 N N . ILE A 1 71 ? 3.280 -2.848 4.000 1.00 96.38 71 ILE A N 1
ATOM 546 C CA . ILE A 1 71 ? 2.663 -3.042 2.698 1.00 96.38 71 ILE A CA 1
ATOM 547 C C . ILE A 1 71 ? 2.184 -4.493 2.648 1.00 96.38 71 ILE A C 1
ATOM 549 O O . ILE A 1 71 ? 2.971 -5.435 2.683 1.00 96.38 71 ILE A O 1
ATOM 553 N N . LYS A 1 72 ? 0.867 -4.685 2.565 1.00 96.88 72 LYS A N 1
ATOM 554 C CA . LYS A 1 72 ? 0.239 -6.009 2.462 1.00 96.88 72 LYS A CA 1
ATOM 555 C C . LYS A 1 72 ? 0.603 -6.691 1.140 1.00 96.88 72 LYS A C 1
ATOM 557 O O . LYS A 1 72 ? 0.760 -7.908 1.117 1.00 96.88 72 LYS A O 1
ATOM 562 N N . GLY A 1 73 ? 0.758 -5.923 0.061 1.00 95.75 73 GLY A N 1
ATOM 563 C CA . GLY A 1 73 ? 1.202 -6.445 -1.227 1.00 95.75 73 GLY A CA 1
ATOM 564 C C . GLY A 1 73 ? 1.621 -5.357 -2.210 1.00 95.75 73 GLY A C 1
ATOM 565 O O . GLY A 1 73 ? 1.050 -4.265 -2.231 1.00 95.75 73 GLY A O 1
ATOM 566 N N . ILE A 1 74 ? 2.612 -5.688 -3.038 1.00 96.62 74 ILE A N 1
ATOM 567 C CA . ILE A 1 74 ? 2.958 -4.938 -4.245 1.00 96.62 74 ILE A CA 1
ATOM 568 C C . ILE A 1 74 ? 2.478 -5.779 -5.421 1.00 96.62 74 ILE A C 1
ATOM 570 O O . ILE A 1 74 ? 2.906 -6.924 -5.566 1.00 96.62 74 ILE A O 1
ATOM 574 N N . LEU A 1 75 ? 1.557 -5.241 -6.213 1.00 96.69 75 LEU A N 1
ATOM 575 C CA . LEU A 1 75 ? 0.955 -5.938 -7.342 1.00 96.69 75 LEU A CA 1
ATOM 576 C C . LEU A 1 75 ? 1.386 -5.295 -8.656 1.00 96.69 75 LEU A C 1
ATOM 578 O O . LEU A 1 75 ? 1.566 -4.080 -8.738 1.00 96.69 75 LEU A O 1
ATOM 582 N N . HIS A 1 76 ? 1.526 -6.118 -9.688 1.00 96.44 76 HIS A N 1
ATOM 583 C CA . HIS A 1 76 ? 2.015 -5.665 -10.979 1.00 96.44 76 HIS A CA 1
ATOM 584 C C . HIS A 1 76 ? 0.889 -5.110 -11.863 1.00 96.44 76 HIS A C 1
ATOM 586 O O . HIS A 1 76 ? -0.142 -5.760 -12.027 1.00 96.44 76 HIS A O 1
ATOM 592 N N . SER A 1 77 ? 1.106 -3.939 -12.463 1.00 96.38 77 SER A N 1
ATOM 593 C CA . SER A 1 77 ? 0.296 -3.397 -13.564 1.00 96.38 77 SER A CA 1
ATOM 594 C C . SER A 1 77 ? 1.132 -2.418 -14.395 1.00 96.38 77 SER A C 1
ATOM 596 O O . SER A 1 77 ? 1.998 -1.718 -13.874 1.00 96.38 77 SER A O 1
ATOM 598 N N . THR A 1 78 ? 0.900 -2.380 -15.702 1.00 94.38 78 THR A N 1
ATOM 599 C CA . THR A 1 78 ? 1.545 -1.488 -16.671 1.00 94.38 78 THR A CA 1
ATOM 600 C C . THR A 1 78 ? 0.475 -0.737 -17.461 1.00 94.38 78 THR A C 1
ATOM 602 O O . THR A 1 78 ? -0.716 -0.967 -17.286 1.00 94.38 78 THR A O 1
ATOM 605 N N . ALA A 1 79 ? 0.880 0.140 -18.384 1.00 91.31 79 ALA A N 1
ATOM 606 C CA . ALA A 1 79 ? -0.063 0.853 -19.248 1.00 91.31 79 ALA A CA 1
ATOM 607 C C . ALA A 1 79 ? -0.946 -0.077 -20.107 1.00 91.31 79 ALA A C 1
ATOM 609 O O . ALA A 1 79 ? -2.014 0.333 -20.550 1.00 91.31 79 ALA A O 1
ATOM 610 N N . THR A 1 80 ? -0.501 -1.313 -20.353 1.00 94.31 80 THR A N 1
ATOM 611 C CA . THR A 1 80 ? -1.195 -2.290 -21.202 1.00 94.31 80 THR A CA 1
ATOM 612 C C . THR A 1 80 ? -1.724 -3.496 -20.431 1.00 94.31 80 THR A C 1
ATOM 614 O O . THR A 1 80 ? -2.313 -4.386 -21.042 1.00 94.31 80 THR A O 1
ATOM 617 N N . THR A 1 81 ? -1.547 -3.547 -19.106 1.00 93.31 81 THR A N 1
ATOM 618 C CA . THR A 1 81 ? -2.078 -4.629 -18.268 1.00 93.31 81 THR A CA 1
ATOM 619 C C . THR A 1 81 ? -3.076 -4.090 -17.244 1.00 93.31 81 THR A C 1
ATOM 621 O O . THR A 1 81 ? -2.851 -3.034 -16.649 1.00 93.31 81 THR A O 1
ATOM 624 N N . PRO A 1 82 ? -4.203 -4.790 -17.025 1.00 94.06 82 PRO A N 1
ATOM 625 C CA . PRO A 1 82 ? -5.258 -4.301 -16.149 1.00 94.06 82 PRO A CA 1
ATOM 626 C C . PRO A 1 82 ? -4.777 -4.162 -14.702 1.00 94.06 82 PRO A C 1
ATOM 628 O O . PRO A 1 82 ? -3.921 -4.917 -14.235 1.00 94.06 82 PRO A O 1
ATOM 631 N N . ILE A 1 83 ? -5.378 -3.218 -13.977 1.00 94.81 83 ILE A N 1
ATOM 632 C CA . ILE A 1 83 ? -5.179 -3.083 -12.534 1.00 94.81 83 ILE A CA 1
ATOM 633 C C . ILE A 1 83 ? -5.752 -4.336 -11.845 1.00 94.81 83 ILE A C 1
ATOM 635 O O . ILE A 1 83 ? -6.915 -4.676 -12.077 1.00 94.81 83 ILE A O 1
ATOM 639 N N . PRO A 1 84 ? -4.966 -5.033 -11.007 1.00 94.88 84 PRO A N 1
ATOM 640 C CA . PRO A 1 84 ? -5.393 -6.273 -10.372 1.00 94.88 84 PRO A CA 1
ATOM 641 C C . PRO A 1 84 ? -6.471 -6.046 -9.308 1.00 94.88 84 PRO A C 1
ATOM 643 O O . PRO A 1 84 ? -6.491 -5.032 -8.610 1.00 94.88 84 PRO A O 1
ATOM 646 N N . ASP A 1 85 ? -7.335 -7.046 -9.133 1.00 94.75 85 ASP A N 1
ATOM 647 C CA . ASP A 1 85 ? -8.340 -7.050 -8.073 1.00 94.75 85 ASP A CA 1
ATOM 648 C C . ASP A 1 85 ? -7.701 -7.304 -6.697 1.00 94.75 85 ASP A C 1
ATOM 650 O O . ASP A 1 85 ? -7.163 -8.380 -6.413 1.00 94.75 85 ASP A O 1
ATOM 654 N N . LEU A 1 86 ? -7.795 -6.312 -5.809 1.00 93.94 86 LEU A N 1
ATOM 655 C CA . LEU A 1 86 ? -7.248 -6.388 -4.454 1.00 93.94 86 LEU A CA 1
ATOM 656 C C . LEU A 1 86 ? -7.985 -7.383 -3.559 1.00 93.94 86 LEU A C 1
ATOM 658 O O . LEU A 1 86 ? -7.385 -7.884 -2.609 1.00 93.94 86 LEU A O 1
ATOM 662 N N . ARG A 1 87 ? -9.254 -7.702 -3.848 1.00 93.06 87 ARG A N 1
ATOM 663 C CA . ARG A 1 87 ? -10.083 -8.582 -3.004 1.00 93.06 87 ARG A CA 1
ATOM 664 C C . ARG A 1 87 ? -9.471 -9.972 -2.849 1.00 93.06 87 ARG A C 1
ATOM 666 O O . ARG A 1 87 ? -9.561 -10.567 -1.777 1.00 93.06 87 ARG A O 1
ATOM 673 N N . SER A 1 88 ? -8.757 -10.438 -3.870 1.00 91.75 88 SER A N 1
ATOM 674 C CA . SER A 1 88 ? -8.020 -11.705 -3.863 1.00 91.75 88 SER A CA 1
ATOM 675 C C . SER A 1 88 ? -6.848 -11.740 -2.870 1.00 91.75 88 SER A C 1
ATOM 677 O O . SER A 1 88 ? -6.349 -12.817 -2.565 1.00 91.75 88 SER A O 1
ATOM 679 N N . ASN A 1 89 ? -6.427 -10.586 -2.337 1.00 90.56 89 ASN A N 1
ATOM 680 C CA . ASN A 1 89 ? -5.272 -10.427 -1.446 1.00 90.56 89 ASN A CA 1
ATOM 681 C C . ASN A 1 89 ? -5.659 -10.017 -0.010 1.00 90.56 89 ASN A C 1
ATOM 683 O O . ASN A 1 89 ? -4.794 -9.649 0.787 1.00 90.56 89 ASN A O 1
ATOM 687 N N . LEU A 1 90 ? -6.954 -10.039 0.325 1.00 89.44 90 LEU A N 1
ATOM 688 C CA . LEU A 1 90 ? -7.453 -9.619 1.643 1.00 89.44 90 LEU A CA 1
ATOM 689 C C . LEU A 1 90 ? -7.448 -10.728 2.698 1.00 89.44 90 LEU A C 1
ATOM 691 O O . LEU A 1 90 ? -7.713 -10.439 3.863 1.00 89.44 90 LEU A O 1
ATOM 695 N N . ARG A 1 91 ? -7.167 -11.969 2.294 1.00 77.19 91 ARG A N 1
ATOM 696 C CA . ARG A 1 91 ? -7.066 -13.112 3.206 1.00 77.19 91 ARG A CA 1
ATOM 697 C C . ARG A 1 91 ? -5.767 -13.090 4.017 1.00 77.19 91 ARG A C 1
ATOM 699 O O . ARG A 1 91 ? -4.775 -12.432 3.603 1.00 77.19 91 ARG A O 1
#